Protein AF-A0A1S3JWN0-F1 (afdb_monomer_lite)

Secondary structure (DSSP, 8-state):
-HHHHHHHHHHHHHHHHHHHHHHHHHHHHHHHHHHHSSSTT---HHHHHHHHTT-GGGGGGTTTSPPP--HHHHHHHHHT--------------

Structure (mmCIF, N/CA/C/O backbone):
data_AF-A0A1S3JWN0-F1
#
_entry.id   AF-A0A1S3JWN0-F1
#
loop_
_atom_site.group_PDB
_atom_site.id
_atom_site.type_symbol
_atom_site.label_atom_id
_atom_site.label_alt_id
_atom_site.label_comp_id
_atom_site.label_asym_id
_atom_site.label_entity_id
_atom_site.label_seq_id
_atom_site.pdbx_PDB_ins_code
_atom_site.Cartn_x
_atom_site.Cartn_y
_atom_site.Cartn_z
_atom_site.occupancy
_atom_site.B_iso_or_equiv
_atom_site.auth_seq_id
_atom_site.auth_comp_id
_atom_site.auth_asym_id
_atom_site.auth_atom_id
_atom_site.pdbx_PDB_model_num
ATOM 1 N N . MET A 1 1 ? 26.961 -30.604 -19.486 1.00 54.16 1 MET A N 1
ATOM 2 C CA . MET A 1 1 ? 27.914 -29.641 -18.879 1.00 54.16 1 MET A CA 1
ATOM 3 C C . MET A 1 1 ? 27.674 -28.204 -19.344 1.00 54.16 1 MET A C 1
ATOM 5 O O . MET A 1 1 ? 27.838 -27.322 -18.519 1.00 54.16 1 MET A O 1
ATOM 9 N N . ALA A 1 2 ? 27.210 -27.965 -20.579 1.00 60.53 2 ALA A N 1
ATOM 10 C CA . ALA A 1 2 ? 26.900 -26.621 -21.090 1.00 60.53 2 ALA A CA 1
ATOM 11 C C . ALA A 1 2 ? 25.713 -25.905 -20.399 1.00 60.53 2 ALA A C 1
ATOM 13 O O . ALA A 1 2 ? 25.727 -24.683 -20.285 1.00 60.53 2 ALA A O 1
ATOM 14 N N . ASP A 1 3 ? 24.714 -26.635 -19.884 1.00 62.72 3 ASP A N 1
ATOM 15 C CA . ASP A 1 3 ? 23.562 -26.003 -19.216 1.00 62.72 3 ASP A CA 1
ATOM 16 C C . ASP A 1 3 ? 23.912 -25.322 -17.890 1.00 62.72 3 ASP A C 1
ATOM 18 O O . ASP A 1 3 ? 23.401 -24.240 -17.619 1.00 62.72 3 ASP A O 1
ATOM 22 N N . LYS A 1 4 ? 24.837 -25.894 -17.101 1.00 61.16 4 LYS A N 1
ATOM 23 C CA . LYS A 1 4 ? 25.239 -25.325 -15.801 1.00 61.16 4 LYS A CA 1
ATOM 24 C C . LYS A 1 4 ? 25.860 -23.934 -15.951 1.00 61.16 4 LYS A C 1
ATOM 26 O O . LYS A 1 4 ? 25.461 -23.024 -15.229 1.00 61.16 4 LYS A O 1
ATOM 31 N N . GLU A 1 5 ? 26.747 -23.756 -16.932 1.00 61.38 5 GLU A N 1
ATOM 32 C CA . GLU A 1 5 ? 27.409 -22.474 -17.211 1.00 61.38 5 GLU A CA 1
ATOM 33 C C . GLU A 1 5 ? 26.408 -21.390 -17.651 1.00 61.38 5 GLU A C 1
ATOM 35 O O . GLU A 1 5 ? 26.535 -20.219 -17.288 1.00 61.38 5 GLU A O 1
ATOM 40 N N . LYS A 1 6 ? 25.365 -21.772 -18.399 1.00 61.12 6 LYS A N 1
ATOM 41 C CA . LYS A 1 6 ? 24.331 -20.840 -18.864 1.00 61.12 6 LYS A CA 1
ATOM 42 C C . LYS A 1 6 ? 23.434 -20.360 -17.717 1.00 61.12 6 LYS A C 1
ATOM 44 O O . LYS A 1 6 ? 23.137 -19.169 -17.643 1.00 61.12 6 LYS A O 1
ATOM 49 N N . THR A 1 7 ? 23.050 -21.252 -16.799 1.00 62.75 7 THR A N 1
ATOM 50 C CA . THR A 1 7 ? 22.327 -20.883 -15.565 1.00 62.75 7 THR A CA 1
ATOM 51 C C . THR A 1 7 ? 23.159 -20.018 -14.624 1.00 62.75 7 THR A C 1
ATOM 53 O O . THR A 1 7 ? 22.620 -19.091 -14.028 1.00 62.75 7 THR A O 1
ATOM 56 N N . GLU A 1 8 ? 24.463 -20.269 -14.512 1.00 68.38 8 GLU A N 1
ATOM 57 C CA . GLU A 1 8 ? 25.351 -19.495 -13.637 1.00 68.38 8 GLU A CA 1
ATOM 58 C C . GLU A 1 8 ? 25.515 -18.053 -14.133 1.00 68.38 8 GLU A C 1
ATOM 60 O O . GLU A 1 8 ? 25.361 -17.106 -13.362 1.00 68.38 8 GLU A O 1
ATOM 65 N N . LYS A 1 9 ? 25.687 -17.858 -15.448 1.00 65.75 9 LYS A N 1
ATOM 66 C CA . LYS A 1 9 ? 25.725 -16.512 -16.047 1.00 65.75 9 LYS A CA 1
ATOM 67 C C . LYS A 1 9 ? 24.377 -15.791 -15.967 1.00 65.75 9 LYS A C 1
ATOM 69 O O . LYS A 1 9 ? 24.351 -14.580 -15.753 1.00 65.75 9 LYS A O 1
ATOM 74 N N . ALA A 1 10 ? 23.262 -16.514 -16.092 1.00 66.19 10 ALA A N 1
ATOM 75 C CA . ALA A 1 10 ? 21.932 -15.940 -15.884 1.00 66.19 10 ALA A CA 1
ATOM 76 C C . ALA A 1 10 ? 21.735 -15.486 -14.426 1.00 66.19 10 ALA A C 1
ATOM 78 O O . ALA A 1 10 ? 21.257 -14.377 -14.191 1.00 66.19 10 ALA A O 1
ATOM 79 N N . ALA A 1 11 ? 22.173 -16.287 -13.450 1.00 70.38 11 ALA A N 1
ATOM 80 C CA . ALA A 1 11 ? 22.132 -15.926 -12.034 1.00 70.38 11 ALA A CA 1
ATOM 81 C C . ALA A 1 11 ? 23.025 -14.712 -11.715 1.00 70.38 11 ALA A C 1
ATOM 83 O O . ALA A 1 11 ? 22.604 -13.822 -10.974 1.00 70.38 11 ALA A O 1
ATOM 84 N N . GLN A 1 12 ? 24.210 -14.628 -12.333 1.00 72.19 12 GLN A N 1
ATOM 85 C CA . GLN A 1 12 ? 25.169 -13.533 -12.146 1.00 72.19 12 GLN A CA 1
ATOM 86 C C . GLN A 1 12 ? 24.582 -12.154 -12.490 1.00 72.19 12 GLN A C 1
ATOM 88 O O . GLN A 1 12 ? 24.898 -11.177 -11.817 1.00 72.19 12 GLN A O 1
ATOM 93 N N . ILE A 1 13 ? 23.728 -12.071 -13.517 1.00 71.38 13 ILE A N 1
ATOM 94 C CA . ILE A 1 13 ? 23.065 -10.823 -13.941 1.00 71.38 13 ILE A CA 1
ATOM 95 C C . ILE A 1 13 ? 21.708 -10.649 -13.241 1.00 71.38 13 ILE A C 1
ATOM 97 O O . ILE A 1 13 ? 21.311 -9.530 -12.916 1.00 71.38 13 ILE A O 1
ATOM 101 N N . SER A 1 14 ? 21.001 -11.746 -12.962 1.00 77.00 14 SER A N 1
ATOM 102 C CA . SER A 1 14 ? 19.683 -11.710 -12.324 1.00 77.00 14 SER A CA 1
ATOM 103 C C . SER A 1 14 ? 19.729 -11.181 -10.889 1.00 77.00 14 SER A C 1
ATOM 105 O O . SER A 1 14 ? 18.820 -10.460 -10.490 1.00 77.00 14 SER A O 1
ATOM 107 N N . LEU A 1 15 ? 20.767 -11.520 -10.118 1.00 80.81 15 LEU A N 1
ATOM 108 C CA . LEU A 1 15 ? 20.922 -11.099 -8.719 1.00 80.81 15 LEU A CA 1
ATOM 109 C C . LEU A 1 15 ? 21.107 -9.578 -8.534 1.00 80.81 15 LEU A C 1
ATOM 111 O O . LEU A 1 15 ? 20.401 -8.986 -7.719 1.00 80.81 15 LEU A O 1
ATOM 115 N N . PRO A 1 16 ? 22.027 -8.894 -9.239 1.00 85.12 16 PRO A N 1
ATOM 116 C CA . PRO A 1 16 ? 22.130 -7.440 -9.134 1.00 85.12 16 PRO A CA 1
ATOM 117 C C . PRO A 1 16 ? 20.884 -6.741 -9.691 1.00 85.12 16 PRO A C 1
ATOM 119 O O . PRO A 1 16 ? 20.420 -5.767 -9.104 1.00 85.12 16 PRO A O 1
ATOM 122 N N . LEU A 1 17 ? 20.287 -7.265 -10.767 1.00 86.56 17 LEU A N 1
ATOM 123 C CA . LEU A 1 17 ? 19.059 -6.700 -11.323 1.00 86.56 17 LEU A CA 1
ATOM 124 C C . LEU A 1 17 ? 17.875 -6.823 -10.356 1.00 86.56 17 LEU A C 1
ATOM 126 O O . LEU A 1 17 ? 17.080 -5.891 -10.258 1.00 86.56 17 LEU A O 1
ATOM 130 N N . SER A 1 18 ? 17.753 -7.935 -9.623 1.00 88.44 18 SER A N 1
ATOM 131 C CA . SER A 1 18 ? 16.701 -8.086 -8.615 1.00 88.44 18 SER A CA 1
ATOM 132 C C . SER A 1 18 ? 16.861 -7.071 -7.489 1.00 88.44 18 SER A C 1
ATOM 134 O O . SER A 1 18 ? 15.862 -6.499 -7.074 1.00 88.44 18 SER A O 1
ATOM 136 N N . ARG A 1 19 ? 18.097 -6.784 -7.0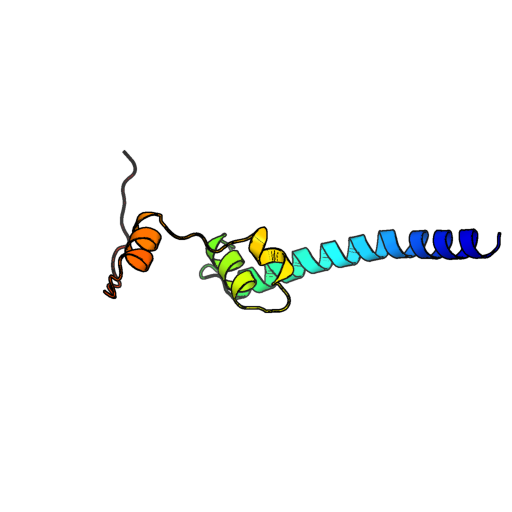56 1.00 92.06 19 ARG A N 1
ATOM 137 C CA . ARG A 1 19 ? 18.366 -5.754 -6.038 1.00 92.06 19 ARG A CA 1
ATOM 138 C C . ARG A 1 19 ? 17.913 -4.369 -6.488 1.00 92.06 19 ARG A C 1
ATOM 140 O O . ARG A 1 19 ? 17.152 -3.722 -5.779 1.00 92.06 19 ARG A O 1
ATOM 147 N N . ILE A 1 20 ? 18.293 -3.964 -7.700 1.00 93.94 20 ILE A N 1
ATOM 148 C CA . ILE A 1 20 ? 17.886 -2.665 -8.255 1.00 93.94 20 ILE A CA 1
ATOM 149 C C . ILE A 1 20 ? 16.359 -2.589 -8.377 1.00 93.94 20 ILE A C 1
ATOM 151 O O . ILE A 1 20 ? 15.755 -1.585 -8.015 1.00 93.94 20 ILE A O 1
ATOM 155 N N . LYS A 1 21 ? 15.708 -3.666 -8.834 1.00 94.44 21 LYS A N 1
ATOM 156 C CA . LYS A 1 21 ? 14.241 -3.726 -8.901 1.00 94.44 21 LYS A CA 1
ATOM 157 C C . LYS A 1 21 ? 13.590 -3.607 -7.525 1.00 94.44 21 LYS A C 1
ATOM 159 O O . LYS A 1 21 ? 12.598 -2.902 -7.408 1.00 94.44 21 LYS A O 1
ATOM 164 N N . THR A 1 22 ? 14.134 -4.261 -6.497 1.00 94.94 22 THR A N 1
ATOM 165 C CA . THR A 1 22 ? 13.600 -4.146 -5.132 1.00 94.94 22 THR A CA 1
ATOM 166 C C . THR A 1 22 ? 13.805 -2.754 -4.545 1.00 94.94 22 THR A C 1
ATOM 168 O O . THR A 1 22 ? 12.910 -2.250 -3.880 1.00 94.94 22 THR A O 1
ATOM 171 N N . GLU A 1 23 ? 14.938 -2.104 -4.818 1.00 95.81 23 GLU A N 1
ATOM 172 C CA . GLU A 1 23 ? 15.187 -0.724 -4.382 1.00 95.81 23 GLU A CA 1
ATOM 173 C C . GLU A 1 23 ? 14.204 0.250 -5.042 1.00 95.81 23 GLU A C 1
ATOM 175 O O . GLU A 1 23 ? 13.579 1.054 -4.352 1.00 95.81 23 GLU A O 1
ATOM 180 N N . LEU A 1 24 ? 13.999 0.119 -6.357 1.00 96.88 24 LEU A N 1
ATOM 181 C CA . LEU A 1 24 ? 13.014 0.911 -7.096 1.00 96.88 24 LEU A CA 1
ATOM 182 C C . LEU A 1 24 ? 11.588 0.653 -6.605 1.00 96.88 24 LEU A C 1
ATOM 184 O O . LEU A 1 24 ? 10.828 1.599 -6.445 1.00 96.88 24 LEU A O 1
ATOM 188 N N . PHE A 1 25 ? 11.241 -0.604 -6.322 1.00 95.50 25 PHE A N 1
ATOM 189 C CA . PHE A 1 25 ? 9.936 -0.962 -5.774 1.00 95.50 25 PHE A CA 1
ATOM 190 C C . PHE A 1 25 ? 9.669 -0.268 -4.434 1.00 95.50 25 PHE A C 1
ATOM 192 O O . PHE A 1 25 ? 8.615 0.332 -4.255 1.00 95.50 25 PHE A O 1
ATOM 199 N N . VAL A 1 26 ? 10.626 -0.306 -3.500 1.00 95.38 26 VAL A N 1
ATOM 200 C CA . VAL A 1 26 ? 10.466 0.343 -2.189 1.00 95.38 26 VAL A CA 1
ATOM 201 C C . VAL A 1 26 ? 10.369 1.863 -2.333 1.00 95.38 26 VAL A C 1
ATOM 203 O O . VAL A 1 26 ? 9.567 2.490 -1.642 1.00 95.38 26 VAL A O 1
ATOM 206 N N . GLN A 1 27 ? 11.151 2.460 -3.237 1.00 96.00 27 GLN A N 1
ATOM 207 C CA . GLN A 1 27 ? 11.082 3.894 -3.507 1.00 96.00 27 GLN A CA 1
ATOM 208 C C . GLN A 1 27 ? 9.718 4.302 -4.076 1.00 96.00 27 GLN A C 1
ATOM 210 O O . GLN A 1 27 ? 9.124 5.263 -3.591 1.00 96.00 27 GLN A O 1
ATOM 215 N N . ASP A 1 28 ? 9.227 3.575 -5.078 1.00 95.12 28 ASP A N 1
ATOM 216 C CA . ASP A 1 28 ? 7.944 3.854 -5.722 1.00 95.12 28 ASP A CA 1
ATOM 217 C C . ASP A 1 28 ? 6.781 3.664 -4.742 1.00 95.12 28 ASP A C 1
ATOM 219 O O . ASP A 1 28 ? 5.937 4.546 -4.607 1.00 95.12 28 ASP A O 1
ATOM 223 N N . LEU A 1 29 ? 6.816 2.591 -3.942 1.00 94.25 29 LEU A N 1
ATOM 224 C CA . LEU A 1 29 ? 5.839 2.344 -2.884 1.00 94.25 29 LEU A CA 1
ATOM 225 C C . LEU A 1 29 ? 5.799 3.492 -1.865 1.00 94.25 29 LEU A C 1
ATOM 227 O O . LEU A 1 29 ? 4.718 3.936 -1.479 1.00 94.25 29 LEU A O 1
ATOM 231 N N . ALA A 1 30 ? 6.956 4.008 -1.442 1.00 93.31 30 ALA A N 1
ATOM 232 C CA . ALA A 1 30 ? 7.022 5.129 -0.505 1.00 93.31 30 ALA A CA 1
ATOM 233 C C . ALA A 1 30 ? 6.472 6.431 -1.110 1.00 93.31 30 ALA A C 1
ATOM 235 O O . ALA A 1 30 ? 5.722 7.149 -0.448 1.00 93.31 30 ALA A O 1
ATOM 236 N N . VAL A 1 31 ? 6.813 6.727 -2.368 1.00 93.56 31 VAL A N 1
ATOM 237 C CA . VAL A 1 31 ? 6.335 7.920 -3.083 1.00 93.56 31 VAL A CA 1
ATOM 238 C C . VAL A 1 31 ? 4.829 7.850 -3.317 1.00 93.56 31 VAL A C 1
ATOM 240 O O . VAL A 1 31 ? 4.131 8.834 -3.081 1.00 93.56 31 VAL A O 1
ATOM 243 N N . GLU A 1 32 ? 4.316 6.701 -3.748 1.00 92.69 32 GLU A N 1
ATOM 244 C CA . GLU A 1 32 ? 2.884 6.506 -3.961 1.00 92.69 32 GLU A CA 1
ATOM 245 C C . GLU A 1 32 ? 2.108 6.594 -2.645 1.00 92.69 32 GLU A C 1
ATOM 247 O O . GLU A 1 32 ? 1.049 7.219 -2.588 1.00 92.69 32 GLU A O 1
ATOM 252 N N . THR A 1 33 ? 2.691 6.083 -1.558 1.00 92.44 33 THR A N 1
ATOM 253 C CA . THR A 1 33 ? 2.116 6.245 -0.220 1.00 92.44 33 THR A CA 1
ATOM 254 C C . THR A 1 33 ? 2.080 7.690 0.235 1.00 92.44 33 THR A C 1
ATOM 256 O O . THR A 1 33 ? 1.056 8.140 0.742 1.00 92.44 33 THR A O 1
ATOM 259 N N . LEU A 1 34 ? 3.137 8.458 -0.013 1.00 93.06 34 LEU A N 1
ATOM 260 C CA . LEU A 1 34 ? 3.160 9.873 0.339 1.00 93.06 34 LEU A CA 1
ATOM 261 C C . LEU A 1 34 ? 2.118 10.687 -0.444 1.00 93.06 34 LEU A C 1
ATOM 263 O O . LEU A 1 34 ? 1.456 11.534 0.143 1.00 93.06 34 LEU A O 1
ATOM 267 N N . LYS A 1 35 ? 1.908 10.404 -1.738 1.00 90.88 35 LYS A N 1
ATOM 268 C CA . LYS A 1 35 ? 0.874 11.087 -2.546 1.00 90.88 35 LYS A CA 1
ATOM 269 C C . LYS A 1 35 ? -0.542 10.881 -2.010 1.00 90.88 35 LYS A C 1
ATOM 271 O O . LYS A 1 35 ? -1.408 11.720 -2.247 1.00 90.88 35 LYS A O 1
ATOM 276 N N . ARG A 1 36 ? -0.789 9.738 -1.367 1.00 86.75 36 ARG A N 1
ATOM 277 C CA . ARG A 1 36 ? -2.095 9.360 -0.812 1.00 86.75 36 ARG A CA 1
ATOM 278 C C . ARG A 1 36 ? -2.209 9.623 0.690 1.00 86.75 36 ARG A C 1
ATOM 280 O O . ARG A 1 36 ? -3.299 9.460 1.236 1.00 86.75 36 ARG A O 1
ATOM 287 N N . SER A 1 37 ? -1.110 10.023 1.328 1.00 87.25 37 SER A N 1
ATOM 288 C CA . SER A 1 37 ? -1.077 10.428 2.727 1.00 87.25 37 SER A CA 1
ATOM 289 C C . SER A 1 37 ? -1.855 11.724 2.932 1.00 87.25 37 SER A C 1
ATOM 291 O O . SER A 1 37 ? -1.975 12.566 2.040 1.00 87.25 37 SE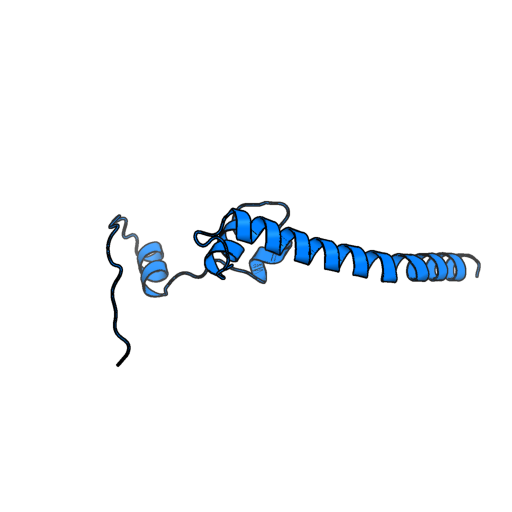R A O 1
ATOM 293 N N . ARG A 1 38 ? -2.382 11.888 4.144 1.00 80.81 38 ARG A N 1
ATOM 294 C CA . ARG A 1 38 ? -3.027 13.131 4.585 1.00 80.81 38 ARG A CA 1
ATOM 295 C C . ARG A 1 38 ? -2.008 14.221 4.921 1.00 80.81 38 ARG A C 1
ATOM 297 O O . ARG A 1 38 ? -2.355 15.398 4.902 1.00 80.81 38 ARG A O 1
ATOM 304 N N . GLU A 1 39 ? -0.773 13.833 5.236 1.00 83.69 39 GLU A N 1
ATOM 305 C CA . GLU A 1 39 ? 0.317 14.733 5.605 1.00 83.69 39 GLU A CA 1
ATOM 306 C C . GLU A 1 39 ? 1.373 14.789 4.492 1.00 83.69 39 GLU A C 1
ATOM 308 O O . GLU A 1 39 ? 1.915 13.766 4.081 1.00 83.69 39 GLU A O 1
ATOM 313 N N . GLU A 1 40 ? 1.739 15.995 4.047 1.00 78.94 40 GLU A N 1
ATOM 314 C CA . GLU A 1 40 ? 2.653 16.185 2.905 1.00 78.94 40 GLU A CA 1
ATOM 315 C C . GLU A 1 40 ? 4.091 15.683 3.145 1.00 78.94 40 GLU A C 1
ATOM 317 O O . GLU A 1 40 ? 4.849 15.516 2.194 1.00 78.94 40 GLU A O 1
ATOM 322 N N . ASN A 1 41 ? 4.484 15.436 4.401 1.00 86.75 41 ASN A N 1
ATOM 323 C CA . ASN A 1 41 ? 5.857 15.066 4.777 1.00 86.75 41 ASN A CA 1
ATOM 324 C C . ASN A 1 41 ? 5.954 13.785 5.615 1.00 86.75 41 ASN A C 1
ATOM 326 O O . ASN A 1 41 ? 7.017 13.488 6.168 1.00 86.75 41 ASN A O 1
ATOM 330 N N . LYS A 1 42 ? 4.860 13.031 5.746 1.00 89.44 42 LYS A N 1
ATOM 331 C CA . LYS A 1 42 ? 4.823 11.842 6.592 1.00 89.44 42 LYS A CA 1
ATOM 332 C C . LYS A 1 42 ? 3.977 10.758 5.948 1.00 89.44 42 LYS A C 1
ATOM 334 O O . LYS A 1 42 ? 2.915 11.020 5.398 1.00 89.44 42 LYS A O 1
ATOM 339 N N . VAL A 1 43 ? 4.471 9.531 6.039 1.00 88.50 43 VAL A N 1
ATOM 340 C CA . VAL A 1 43 ? 3.743 8.328 5.646 1.00 88.50 43 VAL A CA 1
ATOM 341 C C . VAL A 1 43 ? 3.378 7.572 6.912 1.00 88.50 43 VAL A C 1
ATOM 343 O O . VAL A 1 43 ? 4.274 7.143 7.645 1.00 88.50 43 VAL A O 1
ATOM 346 N N . ASP A 1 44 ? 2.083 7.400 7.166 1.00 91.00 44 ASP A N 1
ATOM 347 C CA . ASP A 1 44 ? 1.603 6.553 8.249 1.00 91.00 44 ASP A CA 1
ATOM 348 C C . ASP A 1 44 ? 1.281 5.141 7.754 1.00 91.00 44 ASP A C 1
ATOM 350 O O . ASP A 1 44 ? 0.987 4.888 6.585 1.00 91.00 44 ASP A O 1
ATOM 354 N N . TYR A 1 45 ? 1.304 4.180 8.683 1.00 91.19 45 TYR A N 1
ATOM 355 C CA . TYR A 1 45 ? 0.976 2.787 8.366 1.00 91.19 45 TYR A CA 1
ATOM 356 C C . TYR A 1 45 ? -0.425 2.650 7.754 1.00 91.19 45 TYR A C 1
ATOM 358 O O . TYR A 1 45 ? -0.650 1.778 6.919 1.00 91.19 45 TYR A O 1
ATOM 366 N N . LYS A 1 46 ? -1.373 3.499 8.175 1.00 89.81 46 LYS A N 1
ATOM 367 C CA . LYS A 1 46 ? -2.745 3.477 7.662 1.00 89.81 46 LYS A CA 1
ATOM 368 C C . LYS A 1 46 ? -2.780 3.788 6.165 1.00 89.81 46 LYS A C 1
ATOM 370 O O . LYS A 1 46 ? -3.478 3.086 5.444 1.00 89.81 46 LYS A O 1
ATOM 375 N N . ASP A 1 47 ? -1.985 4.752 5.706 1.00 90.81 47 ASP A N 1
ATOM 376 C CA . ASP A 1 47 ? -1.912 5.131 4.290 1.00 90.81 47 ASP A CA 1
ATOM 377 C C . ASP A 1 47 ? -1.291 4.007 3.452 1.00 90.81 47 ASP A C 1
ATOM 379 O O . ASP A 1 47 ? -1.807 3.652 2.391 1.00 90.81 47 ASP A O 1
ATOM 383 N N . LEU A 1 48 ? -0.227 3.380 3.970 1.00 92.38 48 LEU A N 1
ATOM 384 C CA . LEU A 1 48 ? 0.423 2.243 3.314 1.00 92.38 48 LEU A CA 1
ATOM 385 C C . LEU A 1 48 ? -0.521 1.039 3.202 1.00 92.38 48 LEU A C 1
ATOM 387 O O . LEU A 1 48 ? -0.649 0.439 2.135 1.00 92.38 48 LEU A O 1
ATOM 391 N N . ALA A 1 49 ? -1.200 0.693 4.298 1.00 92.44 49 ALA A N 1
ATOM 392 C CA . ALA A 1 49 ? -2.160 -0.401 4.314 1.00 92.44 49 ALA A CA 1
ATOM 393 C C . ALA A 1 49 ? -3.346 -0.120 3.378 1.00 92.44 49 ALA A C 1
ATOM 395 O O . ALA A 1 49 ? -3.821 -1.037 2.713 1.00 92.44 49 ALA A O 1
ATOM 396 N N . GLU A 1 50 ? -3.804 1.129 3.275 1.00 90.94 50 GLU A N 1
ATOM 397 C CA . GLU A 1 50 ? -4.876 1.510 2.352 1.00 90.94 50 GLU A CA 1
ATOM 398 C C . GLU A 1 50 ? -4.487 1.221 0.897 1.00 90.94 50 GLU A C 1
ATOM 400 O O . GLU A 1 50 ? -5.257 0.590 0.175 1.00 90.94 50 GLU A O 1
ATOM 405 N N . ILE A 1 51 ? -3.280 1.614 0.480 1.00 93.19 51 ILE A N 1
ATOM 406 C CA . ILE A 1 51 ? -2.787 1.410 -0.891 1.00 93.19 51 ILE A CA 1
ATOM 407 C C . ILE A 1 51 ? -2.606 -0.066 -1.204 1.00 93.19 51 ILE A C 1
ATOM 409 O O . ILE A 1 51 ? -3.124 -0.538 -2.214 1.00 93.19 51 ILE A O 1
ATOM 413 N N . VAL A 1 52 ? -1.935 -0.804 -0.315 1.00 93.50 52 VAL A N 1
ATOM 414 C CA . VAL A 1 52 ? -1.699 -2.245 -0.485 1.00 93.50 52 VAL A CA 1
ATOM 415 C C . VAL A 1 52 ? -3.011 -3.006 -0.664 1.00 93.50 52 VAL A C 1
ATOM 417 O O . VAL A 1 52 ? -3.094 -3.911 -1.483 1.00 93.50 52 VAL A O 1
ATOM 420 N N . ASN A 1 53 ? -4.057 -2.614 0.062 1.00 88.81 53 ASN A N 1
ATOM 421 C CA . ASN A 1 53 ? -5.359 -3.275 0.011 1.00 88.81 53 ASN A CA 1
ATOM 422 C C . ASN A 1 53 ? -6.303 -2.687 -1.060 1.00 88.81 53 ASN A C 1
ATOM 424 O O . ASN A 1 53 ? -7.465 -3.081 -1.105 1.00 88.81 53 ASN A O 1
ATOM 428 N N . THR A 1 54 ? -5.849 -1.723 -1.869 1.00 90.12 54 THR A N 1
ATOM 429 C CA . THR A 1 54 ? -6.632 -1.119 -2.968 1.00 90.12 54 THR A CA 1
ATOM 430 C C . THR A 1 54 ? -6.048 -1.447 -4.343 1.00 90.12 54 THR A C 1
ATOM 432 O O . THR A 1 54 ? -6.801 -1.534 -5.307 1.00 90.12 54 THR A O 1
ATOM 435 N N . ASP A 1 55 ? -4.725 -1.594 -4.453 1.00 91.69 55 ASP A N 1
ATOM 436 C CA . ASP A 1 55 ? -4.044 -1.925 -5.708 1.00 91.69 55 ASP A CA 1
ATOM 437 C C . ASP A 1 55 ? -3.813 -3.439 -5.829 1.00 91.69 55 ASP A C 1
ATOM 439 O O . ASP A 1 55 ? -3.078 -4.033 -5.036 1.00 91.69 55 ASP A O 1
ATOM 443 N N . ASP A 1 56 ? -4.397 -4.051 -6.860 1.00 92.44 56 ASP A N 1
ATOM 444 C CA . ASP A 1 56 ? -4.263 -5.482 -7.159 1.00 92.44 56 ASP A CA 1
ATOM 445 C C . ASP A 1 56 ? -2.801 -5.896 -7.408 1.00 92.44 56 ASP A C 1
ATOM 447 O O . ASP A 1 56 ? -2.401 -7.022 -7.113 1.00 92.44 56 ASP A O 1
ATOM 451 N N . ASN A 1 57 ? -1.951 -4.982 -7.895 1.00 93.06 57 ASN A N 1
ATOM 452 C CA . ASN A 1 57 ? -0.530 -5.274 -8.113 1.00 93.06 57 ASN A CA 1
ATOM 453 C C . ASN A 1 57 ? 0.234 -5.517 -6.802 1.00 93.06 57 ASN A C 1
ATOM 455 O O . ASN A 1 57 ? 1.346 -6.050 -6.830 1.00 93.06 57 ASN A O 1
ATOM 459 N N . LEU A 1 58 ? -0.343 -5.119 -5.664 1.00 94.56 58 LEU A N 1
ATOM 460 C CA . LEU A 1 58 ? 0.227 -5.256 -4.326 1.00 94.56 58 LEU A CA 1
ATOM 461 C C . LEU A 1 58 ? -0.439 -6.372 -3.509 1.00 94.56 58 LEU A C 1
ATOM 463 O O . LEU A 1 58 ? -0.154 -6.490 -2.318 1.00 94.56 58 LEU A O 1
ATOM 467 N N . GLU A 1 59 ? -1.258 -7.231 -4.127 1.00 93.50 59 GLU A N 1
ATOM 468 C CA . GLU A 1 59 ? -1.926 -8.361 -3.458 1.00 93.50 59 GLU A CA 1
ATOM 469 C C . GLU A 1 59 ? -0.938 -9.256 -2.693 1.00 93.50 59 GLU A C 1
ATOM 471 O O . GLU A 1 59 ? -1.201 -9.695 -1.575 1.00 93.50 59 GLU A O 1
ATOM 476 N N . PHE A 1 60 ? 0.272 -9.434 -3.232 1.00 94.19 60 PHE A N 1
ATOM 477 C CA . PHE A 1 60 ? 1.337 -10.204 -2.583 1.00 94.19 60 PHE A CA 1
ATOM 478 C C . PHE A 1 60 ? 1.797 -9.636 -1.224 1.00 94.19 60 PHE A C 1
ATOM 480 O O . PHE A 1 60 ? 2.522 -10.312 -0.493 1.00 94.19 60 PHE A O 1
ATOM 487 N N . LEU A 1 61 ? 1.415 -8.399 -0.886 1.00 94.75 61 LEU A N 1
ATOM 488 C CA . LEU A 1 61 ? 1.691 -7.758 0.397 1.00 94.75 61 LEU A CA 1
ATOM 489 C C . LEU A 1 61 ? 0.522 -7.832 1.385 1.00 94.75 61 LEU A C 1
ATOM 491 O O . LEU A 1 61 ? 0.714 -7.409 2.521 1.00 94.75 61 LEU A O 1
ATOM 495 N N . HIS A 1 62 ? -0.651 -8.362 1.024 1.00 92.12 62 HIS A N 1
ATOM 496 C CA . HIS A 1 62 ? -1.830 -8.374 1.911 1.00 92.12 62 HIS A CA 1
ATOM 497 C C . HIS A 1 62 ? -1.565 -9.097 3.234 1.00 92.12 62 HIS A C 1
ATOM 499 O O . HIS A 1 62 ? -1.894 -8.578 4.300 1.00 92.12 62 HIS A O 1
ATOM 505 N N . ASP A 1 63 ? -0.880 -10.239 3.174 1.00 91.00 63 ASP A N 1
ATOM 506 C CA . ASP A 1 63 ? -0.532 -11.029 4.361 1.00 91.00 63 ASP A CA 1
ATOM 507 C C . ASP A 1 63 ? 0.548 -10.364 5.230 1.00 91.00 63 ASP A C 1
ATOM 509 O O . ASP A 1 63 ? 0.655 -10.631 6.427 1.00 91.00 63 ASP A O 1
ATOM 513 N N . ILE A 1 64 ? 1.368 -9.497 4.632 1.00 94.19 64 ILE A N 1
ATOM 514 C CA . ILE A 1 64 ? 2.482 -8.819 5.305 1.00 94.19 64 ILE A CA 1
ATOM 515 C C . ILE A 1 64 ? 2.045 -7.461 5.870 1.00 94.19 64 ILE A C 1
ATOM 517 O O . ILE A 1 64 ? 2.512 -7.052 6.933 1.00 94.19 64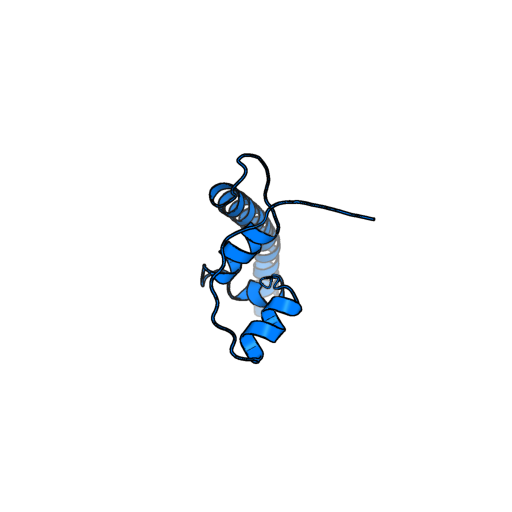 ILE A O 1
ATOM 521 N N . ILE A 1 65 ? 1.148 -6.762 5.169 1.00 91.50 65 ILE A N 1
ATOM 522 C CA . ILE A 1 65 ? 0.659 -5.413 5.476 1.00 91.50 65 ILE A CA 1
ATOM 523 C C . ILE A 1 65 ? -0.882 -5.417 5.479 1.00 91.50 65 ILE A C 1
ATOM 525 O O . ILE A 1 65 ? -1.529 -4.831 4.603 1.00 91.50 65 ILE A O 1
ATOM 529 N N . PRO A 1 66 ? -1.505 -6.064 6.478 1.00 88.75 66 PRO A N 1
ATOM 530 C CA . PRO A 1 66 ? -2.955 -6.073 6.597 1.00 88.75 66 PRO A CA 1
ATOM 531 C C . PRO A 1 66 ? -3.483 -4.708 7.059 1.00 88.75 66 PRO A C 1
ATOM 533 O O . PRO A 1 66 ? -2.810 -3.970 7.799 1.00 88.75 66 PRO A O 1
ATOM 536 N N . ARG A 1 67 ? -4.737 -4.394 6.701 1.00 87.50 67 ARG A N 1
ATOM 537 C CA . ARG A 1 67 ? -5.476 -3.283 7.322 1.00 87.50 67 ARG A CA 1
ATOM 538 C C . ARG A 1 67 ? -5.673 -3.575 8.806 1.00 87.50 67 ARG A C 1
ATOM 540 O O . ARG A 1 67 ? -6.222 -4.607 9.187 1.00 87.50 67 ARG A O 1
ATOM 547 N N . LYS A 1 68 ? -5.240 -2.645 9.656 1.00 84.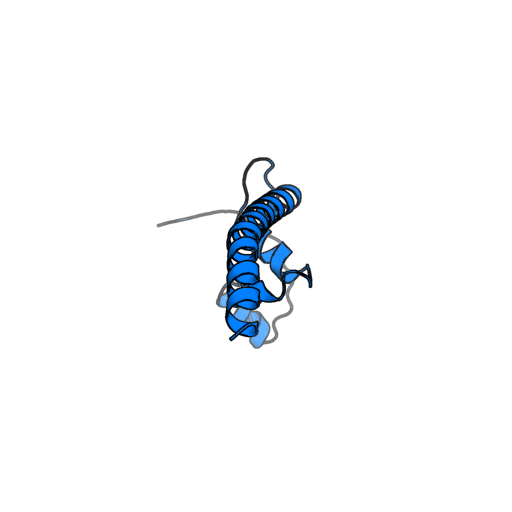94 68 LYS A N 1
ATOM 548 C CA . LYS A 1 68 ? -5.507 -2.721 11.095 1.00 84.94 68 LYS A CA 1
ATOM 549 C C . LYS A 1 68 ? -6.946 -2.291 11.353 1.00 84.94 68 LYS A C 1
ATOM 551 O O . LYS A 1 68 ? -7.342 -1.205 10.944 1.00 84.94 68 LYS A O 1
ATOM 556 N N . ILE A 1 69 ? -7.679 -3.135 12.067 1.00 78.75 69 ILE A N 1
ATOM 557 C CA . ILE A 1 69 ? -9.007 -2.847 12.607 1.00 78.75 69 ILE A CA 1
ATOM 558 C C . ILE A 1 69 ? -8.948 -2.991 14.123 1.00 78.75 69 ILE A C 1
ATOM 560 O O . ILE A 1 69 ? -8.191 -3.816 14.649 1.00 78.75 69 ILE A O 1
ATOM 564 N N . LEU A 1 70 ? -9.721 -2.189 14.845 1.00 83.69 70 LEU A N 1
ATOM 565 C CA . LEU A 1 70 ? -9.799 -2.330 16.290 1.00 83.69 70 LEU A CA 1
ATOM 566 C C . LEU A 1 70 ? -10.624 -3.578 16.645 1.00 83.69 70 LEU A C 1
ATOM 568 O O . LEU A 1 70 ? -11.624 -3.876 15.996 1.00 83.69 70 LEU A O 1
ATOM 572 N N . ALA A 1 71 ? -10.268 -4.283 17.723 1.00 79.56 71 ALA A N 1
ATOM 573 C CA . ALA A 1 71 ? -11.009 -5.479 18.147 1.00 79.56 71 ALA A CA 1
ATOM 574 C C . ALA A 1 71 ? -12.504 -5.189 18.389 1.00 79.56 71 ALA A C 1
ATOM 576 O O . ALA A 1 71 ? -13.352 -6.010 18.049 1.00 79.56 71 ALA A O 1
ATOM 577 N N . LYS A 1 72 ? -12.834 -3.994 18.907 1.00 80.62 72 LYS A N 1
ATOM 578 C CA . LYS A 1 72 ? -14.224 -3.531 19.071 1.00 80.62 72 LYS A CA 1
ATOM 579 C C . LYS A 1 72 ? -14.964 -3.411 17.730 1.00 80.62 72 LYS A C 1
ATOM 581 O O . LYS A 1 72 ? -16.127 -3.783 17.646 1.00 80.62 72 LYS A O 1
ATOM 586 N N . GLU A 1 73 ? -14.286 -2.930 16.687 1.00 79.88 73 GLU A N 1
ATOM 587 C CA . GLU A 1 73 ? -14.853 -2.750 15.345 1.00 79.88 73 GLU A CA 1
ATOM 588 C C . GLU A 1 73 ? -15.060 -4.106 14.677 1.00 79.88 73 GLU A C 1
ATOM 590 O O . GL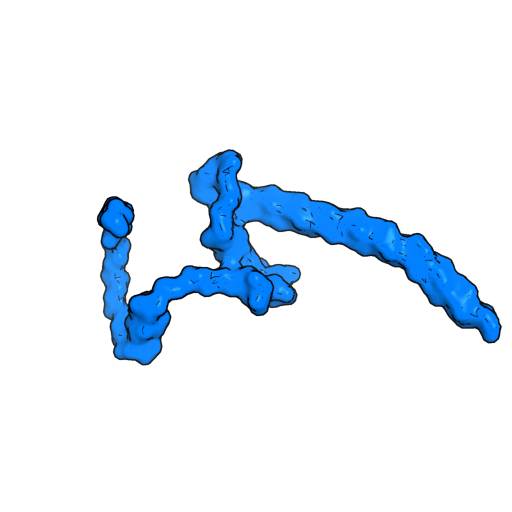U A 1 73 ? -16.121 -4.364 14.120 1.00 79.88 73 GLU A O 1
ATOM 595 N N . TYR A 1 74 ? -14.087 -5.009 14.815 1.00 79.12 74 TYR A N 1
ATOM 596 C CA . TYR A 1 74 ? -14.195 -6.378 14.322 1.00 79.12 74 TYR A CA 1
ATOM 597 C C . TYR A 1 74 ? -15.353 -7.140 14.983 1.00 79.12 74 TYR A C 1
ATOM 599 O O . TYR A 1 74 ? -16.165 -7.761 14.300 1.00 79.12 74 TYR A O 1
ATOM 607 N N . LEU A 1 75 ? -15.479 -7.042 16.311 1.00 83.00 75 LEU A N 1
ATOM 608 C CA . LEU A 1 75 ? -16.600 -7.624 17.051 1.00 83.00 75 LEU A CA 1
ATOM 609 C C . LEU A 1 75 ? -17.941 -7.010 16.626 1.00 83.00 75 LEU A C 1
ATOM 611 O O . LEU A 1 75 ? -18.921 -7.738 16.511 1.00 83.00 75 LEU A O 1
ATOM 615 N N . SER A 1 76 ? -17.987 -5.703 16.350 1.00 83.88 76 SER A N 1
ATOM 616 C CA . SER A 1 76 ? -19.190 -5.029 15.842 1.00 83.88 76 SER A CA 1
ATOM 617 C C . SER A 1 76 ? -19.591 -5.518 14.442 1.00 83.88 76 SER A C 1
ATOM 619 O O . SER A 1 76 ? -20.767 -5.796 14.193 1.00 83.88 76 SER A O 1
ATOM 621 N N . GLN A 1 77 ? -18.615 -5.705 13.545 1.00 79.38 77 GLN A N 1
ATOM 622 C CA . GLN A 1 77 ? -18.833 -6.238 12.194 1.00 79.38 77 GLN A CA 1
ATOM 623 C C . GLN A 1 77 ? -19.334 -7.690 12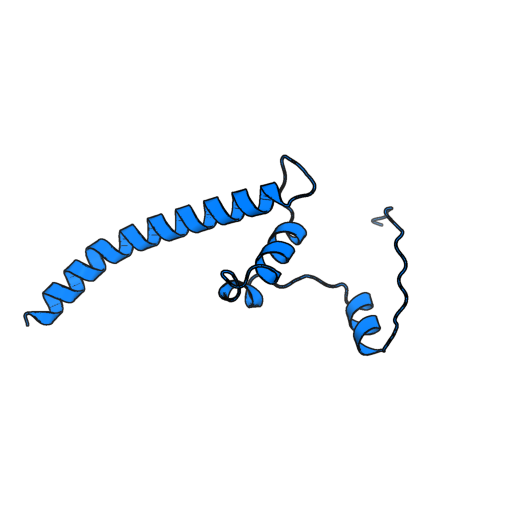.215 1.00 79.38 77 GLN A C 1
ATOM 625 O O . GLN A 1 77 ? -20.237 -8.030 11.453 1.00 79.38 77 GLN A O 1
ATOM 630 N N . ILE A 1 78 ? -18.806 -8.537 13.109 1.00 81.06 78 ILE A N 1
ATOM 631 C CA . ILE A 1 78 ? -19.271 -9.926 13.281 1.00 81.06 78 ILE A CA 1
ATOM 632 C C . ILE A 1 78 ? -20.665 -9.976 13.912 1.00 81.06 78 ILE A C 1
ATOM 634 O O . ILE A 1 78 ? -21.490 -10.806 13.531 1.00 81.06 78 ILE A O 1
ATOM 638 N N . ASN A 1 79 ? -20.939 -9.091 14.871 1.00 81.12 79 ASN A N 1
ATOM 639 C CA . ASN A 1 79 ? -22.184 -9.102 15.633 1.00 81.12 79 ASN A CA 1
ATOM 640 C C . ASN A 1 79 ? -23.339 -8.348 14.939 1.00 81.12 79 ASN A C 1
ATOM 642 O O . ASN A 1 79 ? -24.438 -8.308 15.488 1.00 81.12 79 ASN A O 1
ATOM 646 N N . GLY A 1 80 ? -23.127 -7.793 13.738 1.00 62.44 80 GLY A N 1
ATOM 647 C CA . GLY A 1 80 ? -24.193 -7.249 12.886 1.00 62.44 80 GLY A CA 1
ATOM 648 C C . GLY A 1 80 ? -24.662 -5.826 13.219 1.00 62.44 80 GLY A C 1
ATOM 649 O O . GLY A 1 80 ? -25.840 -5.525 13.042 1.00 62.44 80 GLY A O 1
ATOM 650 N N . GLY A 1 81 ? -23.778 -4.942 13.692 1.00 49.25 81 GLY A N 1
ATOM 651 C CA . GLY A 1 81 ? -24.118 -3.553 14.025 1.00 49.25 81 GLY A CA 1
ATOM 652 C C . GLY A 1 81 ? -23.757 -2.551 12.929 1.00 49.25 81 GLY A C 1
ATOM 653 O O . GLY A 1 81 ? -22.689 -1.949 12.971 1.00 49.25 81 GLY A O 1
ATOM 654 N N . GLY A 1 82 ? -24.651 -2.340 11.962 1.00 49.31 82 GLY A N 1
ATOM 655 C CA . GLY A 1 82 ? -24.597 -1.161 11.100 1.00 49.31 82 GLY A CA 1
ATOM 656 C C . GLY A 1 82 ? -25.030 0.083 11.875 1.00 49.31 82 GLY A C 1
ATOM 657 O O . GLY A 1 82 ? -26.225 0.326 12.002 1.00 49.31 82 GLY A O 1
ATOM 658 N N . SER A 1 83 ? -24.071 0.871 12.350 1.00 44.38 83 SER A N 1
ATOM 659 C CA . SER A 1 83 ? -24.283 2.270 12.723 1.00 44.38 83 SER A CA 1
ATOM 660 C C . SER A 1 83 ? -23.046 3.056 12.318 1.00 44.38 83 SER A C 1
ATOM 662 O O . SER A 1 83 ? -21.979 2.918 12.910 1.00 44.38 83 SER A O 1
ATOM 664 N N . SER A 1 84 ? -23.203 3.812 11.235 1.00 52.44 84 SER A N 1
ATOM 665 C CA . SER A 1 84 ? -22.370 4.958 10.911 1.00 52.44 84 SER A CA 1
ATOM 666 C C . SER A 1 84 ? -22.415 5.925 12.084 1.00 52.44 84 SER A C 1
ATOM 668 O O . SER A 1 84 ? -23.512 6.341 12.431 1.00 52.44 84 SER A O 1
ATOM 670 N N . ASP A 1 85 ? -21.266 6.280 12.643 1.00 43.75 85 ASP A N 1
ATOM 671 C CA . ASP A 1 85 ? -21.078 7.542 13.354 1.00 43.75 85 ASP A CA 1
ATOM 672 C C . ASP A 1 85 ? -19.628 7.977 13.100 1.00 43.75 85 ASP A C 1
ATOM 674 O O . ASP A 1 85 ? -18.668 7.416 13.635 1.00 43.75 85 ASP A O 1
ATOM 678 N N . ASP A 1 86 ? -19.490 8.917 12.164 1.00 53.72 86 ASP A N 1
ATOM 679 C CA . ASP A 1 86 ? -18.402 9.886 12.161 1.00 53.72 86 ASP A CA 1
ATOM 680 C C . ASP A 1 86 ? -18.508 10.686 13.468 1.00 53.72 86 ASP A C 1
ATOM 682 O O . ASP A 1 86 ? -19.531 11.326 13.679 1.00 53.72 86 ASP A O 1
ATOM 686 N N . ASP A 1 87 ? -17.505 10.593 14.342 1.00 47.78 87 ASP A N 1
ATOM 687 C CA . ASP A 1 87 ? -16.979 11.649 15.228 1.00 47.78 87 ASP A CA 1
ATOM 688 C C . ASP A 1 87 ? -16.180 11.010 16.379 1.00 47.78 87 ASP A C 1
ATOM 690 O O . ASP A 1 87 ? -16.664 10.134 17.090 1.00 47.78 87 ASP A O 1
ATOM 694 N N . ASP A 1 88 ? -14.907 11.404 16.479 1.00 42.69 88 ASP A N 1
ATOM 695 C CA . ASP A 1 88 ? -14.185 11.777 17.708 1.00 42.69 88 ASP A CA 1
ATOM 696 C C . ASP A 1 88 ? -12.670 11.572 17.513 1.00 42.69 88 ASP A C 1
ATOM 698 O O . ASP A 1 88 ? -12.082 10.517 17.778 1.00 42.69 88 ASP A O 1
ATOM 702 N N . ASP A 1 89 ? -12.016 12.651 17.070 1.00 54.81 89 ASP A N 1
ATOM 703 C CA . ASP A 1 89 ? -10.742 13.040 17.671 1.00 54.81 89 ASP A CA 1
ATOM 704 C C . ASP A 1 89 ? -10.920 13.139 19.204 1.00 54.81 89 ASP A C 1
ATOM 706 O O . ASP A 1 89 ? -11.999 13.484 19.673 1.00 54.81 89 ASP A O 1
ATOM 710 N N . VAL A 1 90 ? -9.814 12.974 19.949 1.00 44.59 90 VAL A N 1
ATOM 711 C CA . VAL A 1 90 ? -9.561 13.459 21.334 1.00 44.59 90 VAL A CA 1
ATOM 712 C C . VAL A 1 90 ? -9.388 12.382 22.445 1.00 44.59 90 VAL A C 1
ATOM 714 O O . VAL A 1 90 ? -10.348 11.879 23.009 1.00 44.59 90 VAL A O 1
ATOM 717 N N . VAL A 1 91 ? -8.093 12.149 22.769 1.00 46.97 91 VAL A N 1
ATOM 718 C CA . VAL A 1 91 ? -7.356 11.898 24.057 1.00 46.97 91 VAL A CA 1
ATOM 719 C C . VAL A 1 91 ? -7.906 10.873 25.087 1.00 46.97 91 VAL A C 1
ATOM 721 O O . VAL A 1 91 ? -9.099 10.713 25.246 1.00 46.97 91 VAL A O 1
ATOM 724 N N . VAL A 1 92 ? -7.129 10.104 25.868 1.00 35.47 92 VAL A N 1
ATOM 725 C CA . VAL A 1 92 ? -6.037 10.434 26.812 1.00 35.47 92 VAL A CA 1
ATOM 726 C C . VAL A 1 92 ? -5.255 9.142 27.134 1.00 35.47 92 VAL A C 1
ATOM 728 O O . VAL A 1 92 ? -5.861 8.083 27.284 1.00 35.47 92 VAL A O 1
ATOM 731 N N . LEU A 1 93 ? -3.928 9.230 27.275 1.00 41.00 93 LEU A N 1
ATOM 732 C CA . LEU A 1 93 ? -3.114 8.218 27.964 1.00 41.00 93 LEU A CA 1
ATOM 733 C C . LEU A 1 93 ? -3.075 8.570 29.458 1.00 41.00 93 LEU A C 1
ATOM 735 O O . LEU A 1 93 ? -2.566 9.640 29.798 1.00 41.00 93 LEU A O 1
ATOM 739 N N . ASP A 1 94 ? -3.621 7.694 30.302 1.00 43.62 94 ASP A N 1
ATOM 740 C CA . ASP A 1 94 ? -3.242 7.581 31.720 1.00 43.62 94 ASP A CA 1
ATOM 741 C C . ASP A 1 94 ? -2.126 6.527 31.826 1.00 43.62 94 ASP A C 1
ATOM 743 O O . ASP A 1 94 ? -2.308 5.435 31.226 1.00 43.62 94 ASP A O 1
#

Foldseek 3Di:
DVVVVVVVVVCVVVVVVVVVVVVVVVVVLVVVLCVQDPDNPDGDLQSSQVCLVPDPVNVVCCVVRPHDDDPVVVVCVVVPDDDDDDDDDDDDDD

pLDDT: mean 79.03, std 17.02, range [35.47, 96.88]

Sequence (94 aa):
MADKEKTEKAAQISLPLSRIKTELFVQDLAVETLKRSREENKVDYKDLAEIVNTDDNLEFLHDIIPRKILAKEYLSQINGGGSSDDDDDVVVLD

InterPro domains:
  IPR009072 Histone-fold [G3DSA:1.10.20.10] (1-69)
  IPR009072 Histone-fold [SSF47113] (15-68)

Organism: Lingula anatina (NCBI:txid7574)

Radius of gyration: 21.23 Å; chains: 1; bounding box: 52×46×53 Å